Protein AF-A0A256Z1U2-F1 (afdb_monomer)

Sequence (154 aa):
MGLEKVLKKLAGKPLLKEFARWLYKNEYYEEEVLESLLCEEWDGAYPTALLSDDLLIDIGNFLYYMAEFAVVKVYGKDWWRISGHYIRIIPDPSYESRSYIYVLELETKTVLAALGCGKTWNFNPKIIEDELNELMKQLEESKRLLAVRKLTST

Structure (mmCIF, N/CA/C/O backbone):
data_AF-A0A256Z1U2-F1
#
_entry.id   AF-A0A256Z1U2-F1
#
loop_
_atom_site.group_PDB
_atom_site.id
_atom_site.type_symbol
_atom_site.label_atom_id
_atom_site.label_alt_id
_atom_site.label_comp_id
_atom_site.label_asym_id
_atom_site.label_entity_id
_atom_site.label_seq_id
_atom_site.pdbx_PDB_ins_code
_atom_site.Cartn_x
_atom_site.Cartn_y
_atom_site.Cartn_z
_atom_site.occupancy
_atom_site.B_iso_or_equiv
_atom_site.auth_seq_id
_atom_site.auth_comp_id
_atom_site.auth_asym_id
_atom_site.auth_atom_id
_atom_site.pdbx_PDB_model_num
ATOM 1 N N . MET A 1 1 ? 17.102 14.391 -10.011 1.00 59.25 1 MET A N 1
ATOM 2 C CA . MET A 1 1 ? 16.474 14.882 -11.277 1.00 59.25 1 MET A CA 1
ATOM 3 C C . MET A 1 1 ? 15.602 13.787 -11.899 1.00 59.25 1 MET A C 1
ATOM 5 O O . MET A 1 1 ? 14.852 14.065 -12.830 1.00 59.25 1 MET A O 1
ATOM 9 N N . GLY A 1 2 ? 15.663 12.559 -11.377 1.00 81.56 2 GLY A N 1
ATOM 10 C CA . GLY A 1 2 ? 14.884 11.410 -11.810 1.00 81.56 2 GLY A CA 1
ATOM 11 C C . GLY A 1 2 ? 13.471 11.353 -11.233 1.00 81.56 2 GLY A C 1
ATOM 12 O O . GLY A 1 2 ? 12.586 10.915 -11.959 1.00 81.56 2 GLY A O 1
ATOM 13 N N . LEU A 1 3 ? 13.173 11.887 -10.037 1.00 90.88 3 LEU A N 1
ATOM 14 C CA . LEU A 1 3 ? 11.800 11.842 -9.508 1.00 90.88 3 LEU A CA 1
ATOM 15 C C . LEU A 1 3 ? 10.832 12.586 -10.436 1.00 90.88 3 LEU A C 1
ATOM 17 O O . LEU A 1 3 ? 9.773 12.071 -10.769 1.00 90.88 3 LEU A O 1
ATOM 21 N N . GLU A 1 4 ? 11.213 13.759 -10.944 1.00 92.62 4 GLU A N 1
ATOM 22 C CA . GLU A 1 4 ? 10.401 14.500 -11.921 1.00 92.62 4 GLU A CA 1
ATOM 23 C C . GLU A 1 4 ? 10.160 13.715 -13.221 1.00 92.62 4 GLU A C 1
ATOM 25 O O . GLU A 1 4 ? 9.099 13.833 -13.835 1.00 92.62 4 GLU A O 1
ATOM 30 N N . LYS A 1 5 ? 11.110 12.871 -13.643 1.00 92.75 5 LYS A N 1
ATOM 31 C CA . LYS A 1 5 ? 10.934 11.975 -14.795 1.00 92.75 5 LYS A CA 1
ATOM 32 C C . LYS A 1 5 ? 9.899 10.886 -14.484 1.00 92.75 5 LYS A C 1
ATOM 34 O O . LYS A 1 5 ? 8.996 10.679 -15.295 1.00 92.75 5 LYS A O 1
ATOM 39 N N . VAL A 1 6 ? 9.969 10.265 -13.305 1.00 92.94 6 VAL A N 1
ATOM 40 C CA . VAL A 1 6 ? 8.970 9.289 -12.825 1.00 92.94 6 VAL A CA 1
ATOM 41 C C . VAL A 1 6 ? 7.582 9.929 -12.745 1.00 92.94 6 VAL A C 1
ATOM 43 O O . VAL A 1 6 ? 6.614 9.418 -13.306 1.00 92.94 6 VAL A O 1
ATOM 46 N N . LEU A 1 7 ? 7.474 11.115 -12.144 1.00 94.94 7 LEU A N 1
ATOM 47 C CA . LEU A 1 7 ? 6.201 11.828 -12.020 1.00 94.94 7 LEU A CA 1
ATOM 48 C C . LEU A 1 7 ? 5.603 12.216 -13.378 1.00 94.94 7 LEU A C 1
ATOM 50 O O . LEU A 1 7 ? 4.379 12.217 -13.526 1.00 94.94 7 LEU A O 1
ATOM 54 N N . LYS A 1 8 ? 6.433 12.514 -14.385 1.00 94.19 8 LYS A N 1
ATOM 55 C CA . LYS A 1 8 ? 5.969 12.728 -15.765 1.00 94.19 8 LYS A CA 1
ATOM 56 C C . LYS A 1 8 ? 5.421 11.448 -16.395 1.00 94.19 8 LYS A C 1
ATOM 58 O O . LYS A 1 8 ? 4.391 11.524 -17.058 1.00 94.19 8 LYS A O 1
ATOM 63 N N . LYS A 1 9 ? 6.044 10.285 -16.170 1.00 93.12 9 LYS A N 1
ATOM 64 C CA . LYS A 1 9 ? 5.516 8.989 -16.644 1.00 93.12 9 LYS A CA 1
ATOM 65 C C . LYS A 1 9 ? 4.156 8.663 -16.022 1.00 93.12 9 LYS A C 1
ATOM 67 O O . LYS A 1 9 ? 3.262 8.175 -16.704 1.00 93.12 9 LYS A O 1
ATOM 72 N N . LEU A 1 10 ? 3.952 9.048 -14.764 1.00 93.44 10 LEU A N 1
ATOM 73 C CA . LEU A 1 10 ? 2.686 8.896 -14.043 1.00 93.44 10 LEU A CA 1
ATOM 74 C C . LEU A 1 10 ? 1.661 10.006 -14.361 1.00 93.44 10 LEU A C 1
ATOM 76 O O . LEU A 1 10 ? 0.750 10.252 -13.570 1.00 93.44 10 LEU A O 1
ATOM 80 N N . ALA A 1 11 ? 1.792 10.728 -15.487 1.00 88.25 11 ALA A N 1
ATOM 81 C CA . ALA A 1 11 ? 1.013 11.936 -15.787 1.00 88.25 11 ALA A CA 1
ATOM 82 C C . ALA A 1 11 ? -0.501 11.786 -15.560 1.00 88.25 11 ALA A C 1
ATOM 84 O O . ALA A 1 11 ? -1.093 12.648 -14.906 1.00 88.25 11 ALA A O 1
ATOM 85 N N . GLY A 1 12 ? -1.080 10.688 -16.055 1.00 90.69 12 GLY A N 1
ATOM 86 C CA . GLY A 1 12 ? -2.506 10.360 -15.961 1.00 90.69 12 GLY A CA 1
ATOM 87 C C . GLY A 1 12 ? -2.919 9.555 -14.724 1.00 90.69 12 GLY A C 1
ATOM 88 O O . GLY A 1 12 ? -4.051 9.090 -14.684 1.00 90.69 12 GLY A O 1
ATOM 89 N N . LYS A 1 13 ? -2.023 9.372 -13.745 1.00 93.75 13 LYS A N 1
ATOM 90 C CA . LYS A 1 13 ? -2.228 8.547 -12.542 1.00 93.75 13 LYS A CA 1
ATOM 91 C C . LYS A 1 13 ? -1.965 9.375 -11.280 1.00 93.75 13 LYS A C 1
ATOM 93 O O . LYS A 1 13 ? -0.880 9.294 -10.695 1.00 93.75 13 LYS A O 1
ATOM 98 N N . PRO A 1 14 ? -2.895 10.273 -10.899 1.00 94.94 14 PRO A N 1
ATOM 99 C CA . PRO A 1 14 ? -2.664 11.235 -9.823 1.00 94.94 14 PRO A CA 1
ATOM 100 C C . PRO A 1 14 ? -2.388 10.555 -8.480 1.00 94.94 14 PRO A C 1
ATOM 102 O O . PRO A 1 14 ? -1.517 11.017 -7.744 1.00 94.94 14 PRO A O 1
ATOM 105 N N . LEU A 1 15 ? -3.052 9.432 -8.191 1.00 96.38 15 LEU A N 1
ATOM 106 C CA . LEU A 1 15 ? -2.834 8.703 -6.947 1.00 96.38 15 LEU A CA 1
ATOM 107 C C . LEU A 1 15 ? -1.433 8.090 -6.899 1.00 96.38 15 LEU A C 1
ATOM 109 O O . LEU A 1 15 ? -0.735 8.245 -5.900 1.00 96.38 15 LEU A O 1
ATOM 113 N N . LEU A 1 16 ? -0.975 7.477 -7.995 1.00 96.44 16 LEU A N 1
ATOM 114 C CA . LEU A 1 16 ? 0.389 6.948 -8.048 1.00 96.44 16 LEU A CA 1
ATOM 115 C C . LEU A 1 16 ? 1.453 8.039 -7.980 1.00 96.44 16 LEU A C 1
ATOM 117 O O . LEU A 1 16 ? 2.509 7.807 -7.407 1.00 96.44 16 LEU A O 1
ATOM 121 N N . LYS A 1 17 ? 1.202 9.238 -8.520 1.00 96.69 17 LYS A N 1
ATOM 122 C CA . LYS A 1 17 ? 2.116 10.378 -8.329 1.00 96.69 17 LYS A CA 1
ATOM 123 C C . LYS A 1 17 ? 2.249 10.750 -6.859 1.00 96.69 17 LYS A C 1
ATOM 125 O O . LYS A 1 17 ? 3.352 11.040 -6.397 1.00 96.69 17 LYS A O 1
ATOM 130 N N . GLU A 1 18 ? 1.130 10.799 -6.141 1.00 97.44 18 GLU A N 1
ATOM 131 C CA . GLU A 1 18 ? 1.135 11.069 -4.704 1.00 97.44 18 GLU A CA 1
ATOM 132 C C . GLU A 1 18 ? 1.866 9.963 -3.945 1.00 97.44 18 GLU A C 1
ATOM 134 O O . GLU A 1 18 ? 2.717 10.271 -3.112 1.00 97.44 18 GLU A O 1
ATOM 139 N N . PHE A 1 19 ? 1.607 8.702 -4.293 1.00 97.25 19 PHE A N 1
ATOM 140 C CA . PHE A 1 19 ? 2.279 7.556 -3.693 1.00 97.25 19 PHE A CA 1
ATOM 141 C C . PHE A 1 19 ? 3.789 7.563 -3.968 1.00 97.25 19 PHE A C 1
ATOM 143 O O . PHE A 1 19 ? 4.572 7.458 -3.032 1.00 97.25 19 PHE A O 1
ATOM 150 N N . ALA A 1 20 ? 4.223 7.815 -5.207 1.00 96.88 20 ALA A N 1
ATOM 151 C CA . ALA A 1 20 ? 5.636 7.933 -5.574 1.00 96.88 20 ALA A CA 1
ATOM 152 C C . ALA A 1 20 ? 6.346 9.048 -4.790 1.00 96.88 20 ALA A C 1
ATOM 154 O O . ALA A 1 20 ? 7.438 8.850 -4.261 1.00 96.88 20 ALA A O 1
ATOM 155 N N . ARG A 1 21 ? 5.710 10.223 -4.667 1.00 96.94 21 ARG A N 1
ATOM 156 C CA . ARG A 1 21 ? 6.234 11.327 -3.843 1.00 96.94 21 ARG A CA 1
ATOM 157 C C . ARG A 1 21 ? 6.328 10.940 -2.376 1.00 96.94 21 ARG A C 1
ATOM 159 O O . ARG A 1 21 ? 7.271 11.350 -1.707 1.00 96.94 21 ARG A O 1
ATOM 166 N N . TRP A 1 22 ? 5.337 10.210 -1.873 1.00 97.12 22 TRP A N 1
ATOM 167 C CA . TRP A 1 22 ? 5.308 9.762 -0.490 1.00 97.12 22 TRP A CA 1
ATOM 168 C C . TRP A 1 22 ? 6.408 8.732 -0.214 1.00 97.12 22 TRP A C 1
ATOM 170 O O . TRP A 1 22 ? 7.162 8.923 0.734 1.00 97.12 22 TRP A O 1
ATOM 180 N N . LEU A 1 23 ? 6.576 7.722 -1.071 1.00 96.44 23 LEU A N 1
ATOM 181 C CA . LEU A 1 23 ? 7.647 6.727 -0.964 1.00 96.44 23 LEU A CA 1
ATOM 182 C C . LEU A 1 23 ? 9.032 7.383 -0.981 1.00 96.44 23 LEU A C 1
ATOM 184 O O . LEU A 1 23 ? 9.847 7.117 -0.103 1.00 96.44 23 LEU A O 1
ATOM 188 N N . TYR A 1 24 ? 9.264 8.297 -1.929 1.00 95.56 24 TYR A N 1
ATOM 189 C CA . TYR A 1 24 ? 10.526 9.029 -2.033 1.00 95.56 24 TYR A CA 1
ATOM 190 C C . TYR A 1 24 ? 10.796 9.898 -0.799 1.00 95.56 24 TYR A C 1
ATOM 192 O O . TYR A 1 24 ? 11.892 9.906 -0.254 1.00 95.56 24 TYR A O 1
ATOM 200 N N . LYS A 1 25 ? 9.782 10.638 -0.330 1.00 95.56 25 LYS A N 1
ATOM 201 C CA . LYS A 1 25 ? 9.918 11.547 0.816 1.00 95.56 25 LYS A CA 1
ATOM 202 C C . LYS A 1 25 ? 10.225 10.820 2.126 1.00 95.56 25 LYS A C 1
ATOM 204 O O . LYS A 1 25 ? 10.857 11.416 2.992 1.00 95.56 25 LYS A O 1
ATOM 209 N N . ASN A 1 26 ? 9.729 9.598 2.289 1.00 94.06 26 ASN A N 1
ATOM 210 C CA . ASN A 1 26 ? 10.015 8.768 3.458 1.00 94.06 26 ASN A CA 1
ATOM 211 C C . ASN A 1 26 ? 11.260 7.885 3.259 1.00 94.06 26 ASN A C 1
ATOM 213 O O . ASN A 1 26 ? 11.514 7.026 4.093 1.00 94.06 26 ASN A O 1
ATOM 217 N N . GLU A 1 27 ? 12.022 8.097 2.178 1.00 94.31 27 GLU A N 1
ATOM 218 C CA . GLU A 1 27 ? 13.284 7.400 1.895 1.00 94.31 27 GLU A CA 1
ATOM 219 C C . GLU A 1 27 ? 13.133 5.870 1.778 1.00 94.31 27 GLU A C 1
ATOM 221 O O . GLU A 1 27 ? 14.092 5.132 1.976 1.00 94.31 27 GLU A O 1
ATOM 226 N N . TYR A 1 28 ? 11.938 5.377 1.418 1.00 92.12 28 TYR A N 1
ATOM 227 C CA . TYR A 1 28 ? 11.715 3.940 1.211 1.00 92.12 28 TYR A CA 1
ATOM 228 C C . TYR A 1 28 ? 12.309 3.445 -0.107 1.00 92.12 28 TYR A C 1
ATOM 230 O O . TYR A 1 28 ? 12.793 2.321 -0.173 1.00 92.12 28 TYR A O 1
ATOM 238 N N . TYR A 1 29 ? 12.269 4.281 -1.151 1.00 91.88 29 TYR A N 1
ATOM 239 C CA . TYR A 1 29 ? 12.795 3.947 -2.472 1.00 91.88 29 TYR A CA 1
ATOM 240 C C . TYR A 1 29 ? 13.413 5.157 -3.170 1.00 91.88 29 TYR A C 1
ATOM 242 O O . TYR A 1 29 ? 12.888 6.274 -3.115 1.00 91.88 29 TYR A O 1
ATOM 250 N N . GLU A 1 30 ? 14.496 4.897 -3.896 1.00 91.75 30 GLU A N 1
ATOM 251 C CA . GLU A 1 30 ? 15.151 5.865 -4.770 1.00 91.75 30 GLU A CA 1
ATOM 252 C C . GLU A 1 30 ? 14.423 6.024 -6.116 1.00 91.75 30 GLU A C 1
ATOM 254 O O . GLU A 1 30 ? 13.537 5.248 -6.482 1.00 91.75 30 GLU A O 1
ATOM 259 N N . GLU A 1 31 ? 14.810 7.050 -6.880 1.00 91.12 31 GLU A N 1
ATOM 260 C CA . GLU A 1 31 ? 14.153 7.443 -8.135 1.00 91.12 31 GLU A CA 1
ATOM 261 C C . GLU A 1 31 ? 14.090 6.289 -9.161 1.00 91.12 31 GLU A C 1
ATOM 263 O O . GLU A 1 31 ? 13.052 6.089 -9.794 1.00 91.12 31 GLU A O 1
ATOM 268 N N . GLU A 1 32 ? 15.169 5.513 -9.306 1.00 87.50 32 GLU A N 1
ATOM 269 C CA . GLU A 1 32 ? 15.270 4.404 -10.273 1.00 87.50 32 GLU A CA 1
ATOM 270 C C . GLU A 1 32 ? 14.359 3.223 -9.908 1.00 87.50 32 GLU A C 1
ATOM 272 O O . GLU A 1 32 ? 13.698 2.625 -10.764 1.00 87.50 32 GLU A O 1
ATOM 277 N N . VAL A 1 33 ? 14.263 2.935 -8.609 1.00 89.19 33 VAL A N 1
ATOM 278 C CA . VAL A 1 33 ? 13.414 1.869 -8.075 1.00 89.19 33 VAL A CA 1
ATOM 279 C C . VAL A 1 33 ? 11.940 2.230 -8.256 1.00 89.19 33 VAL A C 1
ATOM 281 O O . VAL A 1 33 ? 11.143 1.396 -8.680 1.00 89.19 33 VAL A O 1
ATOM 284 N N . LEU A 1 34 ? 11.578 3.495 -8.020 1.00 91.69 34 LEU A N 1
ATOM 285 C CA . LEU A 1 34 ? 10.219 4.003 -8.234 1.00 91.69 34 LEU A CA 1
ATOM 286 C C . LEU A 1 34 ? 9.783 3.944 -9.703 1.00 91.69 34 LEU A C 1
ATOM 288 O O . LEU A 1 34 ? 8.607 3.691 -9.974 1.00 91.69 34 LEU A O 1
ATOM 292 N N . GLU A 1 35 ? 10.704 4.175 -10.645 1.00 90.81 35 GLU A N 1
ATOM 293 C CA . GLU A 1 35 ? 10.428 4.028 -12.079 1.00 90.81 35 GLU A CA 1
ATOM 294 C C . GLU A 1 35 ? 10.013 2.583 -12.396 1.00 90.81 35 GLU A C 1
ATOM 296 O O . GLU A 1 35 ? 8.935 2.371 -12.952 1.00 90.81 35 GLU A O 1
ATOM 301 N N . SER A 1 36 ? 10.804 1.606 -11.945 1.00 88.50 36 SER A N 1
ATOM 302 C CA . SER A 1 36 ? 10.551 0.173 -12.166 1.00 88.50 36 SER A CA 1
ATOM 303 C C . SER A 1 36 ? 9.284 -0.317 -11.447 1.00 88.50 36 SER A C 1
ATOM 305 O O . SER A 1 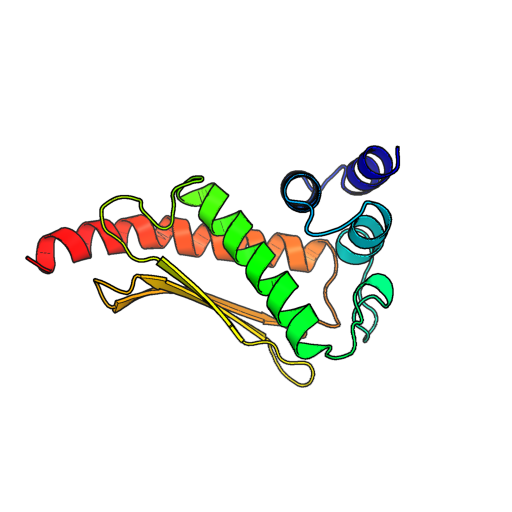36 ? 8.478 -1.055 -12.006 1.00 88.50 36 SER A O 1
ATOM 307 N N . LEU A 1 37 ? 9.063 0.133 -10.208 1.00 88.81 37 LEU A N 1
ATOM 308 C CA . LEU A 1 37 ? 7.914 -0.254 -9.383 1.00 88.81 37 LEU A CA 1
ATOM 309 C C . LEU A 1 37 ? 6.578 0.233 -9.942 1.00 88.81 37 LEU A C 1
ATOM 311 O O . LEU A 1 37 ? 5.605 -0.517 -9.977 1.00 88.81 37 LEU A O 1
ATOM 315 N N . LEU A 1 38 ? 6.507 1.522 -10.283 1.00 92.56 38 LEU A N 1
ATOM 316 C CA . LEU A 1 38 ? 5.233 2.219 -10.460 1.00 92.56 38 LEU A CA 1
ATOM 317 C C . LEU A 1 38 ? 4.924 2.567 -11.913 1.00 92.56 38 LEU A C 1
ATOM 319 O O . LEU A 1 38 ? 3.803 2.996 -12.184 1.00 92.56 38 LEU A O 1
ATOM 323 N N . CYS A 1 39 ? 5.883 2.436 -12.835 1.00 90.75 39 CYS A N 1
ATOM 324 C CA . CYS A 1 39 ? 5.683 2.783 -14.246 1.00 90.75 39 CYS A CA 1
ATOM 325 C C . CYS A 1 39 ? 5.701 1.575 -15.191 1.00 90.75 39 CYS A C 1
ATOM 327 O O . CYS A 1 39 ? 5.285 1.731 -16.339 1.00 90.75 39 CYS A O 1
ATOM 329 N N . GLU A 1 40 ? 6.162 0.412 -14.737 1.00 88.12 40 GLU A N 1
ATOM 330 C CA . GLU A 1 40 ? 6.365 -0.780 -15.566 1.00 88.12 40 GLU A CA 1
ATOM 331 C C . GLU A 1 40 ? 5.457 -1.930 -15.113 1.00 88.12 40 GLU A C 1
ATOM 333 O O . GLU A 1 40 ? 4.945 -1.943 -13.992 1.00 88.12 40 GLU A O 1
ATOM 338 N N . GLU A 1 41 ? 5.199 -2.869 -16.020 1.00 86.31 41 GLU A N 1
ATOM 339 C CA . GLU A 1 41 ? 4.508 -4.119 -15.706 1.00 86.31 41 GLU A CA 1
ATOM 340 C C . GLU A 1 41 ? 5.517 -5.144 -15.193 1.00 86.31 41 GLU A C 1
ATOM 342 O O . GLU A 1 41 ? 6.613 -5.280 -15.734 1.00 86.31 41 GLU A O 1
ATOM 347 N N . TRP A 1 42 ? 5.145 -5.853 -14.134 1.00 85.38 42 TRP A N 1
ATOM 348 C CA . TRP A 1 42 ? 5.948 -6.914 -13.556 1.00 85.38 42 TRP A CA 1
ATOM 349 C C . TRP A 1 42 ? 5.611 -8.176 -14.354 1.00 85.38 42 TRP A C 1
ATOM 351 O O . TRP A 1 42 ? 4.516 -8.723 -14.250 1.00 85.38 42 TRP A O 1
ATOM 361 N N . ASP A 1 43 ? 6.508 -8.566 -15.257 1.00 78.12 43 ASP A N 1
ATOM 362 C CA . ASP A 1 43 ? 6.294 -9.662 -16.207 1.00 78.12 43 ASP A CA 1
ATOM 363 C C . ASP A 1 43 ? 6.701 -11.003 -15.585 1.00 78.12 43 ASP A C 1
ATOM 365 O O . ASP A 1 43 ? 7.766 -11.555 -15.858 1.00 78.12 43 ASP A O 1
ATOM 369 N N . GLY A 1 44 ? 5.898 -11.499 -14.641 1.00 66.81 44 GLY A N 1
ATOM 370 C CA . GLY A 1 44 ? 6.172 -12.779 -13.982 1.00 66.81 44 GLY A CA 1
ATOM 371 C C . GLY A 1 44 ? 7.292 -12.734 -12.935 1.00 66.81 44 GLY A C 1
ATOM 372 O O . GLY A 1 44 ? 7.550 -13.739 -12.268 1.00 66.81 44 GLY A O 1
ATOM 373 N N . ALA A 1 45 ? 7.938 -11.582 -12.760 1.00 67.50 45 ALA A N 1
ATOM 374 C CA . ALA A 1 45 ? 9.031 -11.374 -11.826 1.00 67.50 45 ALA A CA 1
ATOM 375 C C . ALA A 1 45 ? 8.871 -10.043 -11.093 1.00 67.50 45 ALA A C 1
ATOM 377 O O . ALA A 1 45 ? 8.500 -9.025 -11.675 1.00 67.50 45 ALA A O 1
ATOM 378 N N . TYR A 1 46 ? 9.182 -10.062 -9.800 1.00 72.75 46 TYR A N 1
ATOM 379 C CA . TYR A 1 46 ? 9.296 -8.844 -9.012 1.00 72.75 46 TYR A CA 1
ATOM 380 C C . TYR A 1 46 ? 10.478 -8.010 -9.543 1.00 72.75 46 TYR A C 1
ATOM 382 O O . TYR A 1 46 ? 11.507 -8.610 -9.878 1.00 72.75 46 TYR A O 1
ATOM 390 N N . PRO A 1 47 ? 10.368 -6.671 -9.649 1.00 73.31 47 PRO A N 1
ATOM 391 C CA . PRO A 1 47 ? 11.428 -5.852 -10.226 1.00 73.31 47 PRO A CA 1
ATOM 392 C C . PRO A 1 47 ? 12.775 -6.111 -9.549 1.00 73.31 47 PRO A C 1
ATOM 394 O O . PRO A 1 47 ? 12.896 -6.014 -8.330 1.00 73.31 47 PRO A O 1
ATOM 397 N N . THR A 1 48 ? 13.805 -6.411 -10.343 1.00 71.31 48 THR A N 1
ATOM 398 C CA . THR A 1 48 ? 15.126 -6.841 -9.852 1.00 71.31 48 THR A CA 1
ATOM 399 C C . THR A 1 48 ? 15.772 -5.823 -8.919 1.00 71.31 48 THR A C 1
ATOM 401 O O . THR A 1 48 ? 16.519 -6.194 -8.022 1.00 71.31 48 THR A O 1
ATOM 404 N N . ALA A 1 49 ? 15.445 -4.541 -9.105 1.00 66.88 49 ALA A N 1
ATOM 405 C CA . ALA A 1 49 ? 15.898 -3.433 -8.269 1.00 66.88 49 ALA A CA 1
ATOM 406 C C . ALA A 1 49 ? 15.426 -3.521 -6.802 1.00 66.88 49 ALA A C 1
ATOM 408 O O . ALA A 1 49 ? 15.886 -2.748 -5.969 1.00 66.88 49 ALA A O 1
ATOM 409 N N . LEU A 1 50 ? 14.503 -4.434 -6.495 1.00 65.62 50 LEU A N 1
ATOM 410 C CA . LEU A 1 50 ? 13.938 -4.651 -5.165 1.00 65.62 50 LEU A CA 1
ATOM 411 C C . LEU A 1 50 ? 14.350 -5.981 -4.549 1.00 65.62 50 LEU A C 1
ATOM 413 O O . LEU A 1 50 ? 13.958 -6.237 -3.421 1.00 65.62 50 LEU A O 1
ATOM 417 N N . LEU A 1 51 ? 15.045 -6.845 -5.293 1.00 70.38 51 LEU A N 1
ATOM 418 C CA . LEU A 1 51 ? 15.405 -8.168 -4.803 1.00 70.38 51 LEU A CA 1
ATOM 419 C C . LEU A 1 51 ? 16.564 -8.033 -3.820 1.00 70.38 51 LEU A C 1
ATOM 421 O O . LEU A 1 51 ? 17.719 -7.867 -4.219 1.00 70.38 51 LEU A O 1
ATOM 425 N N . SER A 1 52 ? 16.234 -8.099 -2.536 1.00 74.88 52 SER A N 1
ATOM 426 C CA . SER A 1 52 ? 17.185 -8.435 -1.488 1.00 74.88 52 SER A CA 1
ATOM 427 C C . SER A 1 52 ? 17.366 -9.958 -1.419 1.00 74.88 52 SER A C 1
ATOM 429 O O . SER A 1 52 ? 16.915 -10.703 -2.294 1.00 74.88 52 SER A O 1
ATOM 431 N N . ASP A 1 53 ? 18.031 -10.442 -0.371 1.00 78.44 53 ASP A N 1
ATOM 432 C CA . ASP A 1 53 ? 18.208 -11.878 -0.149 1.00 78.44 53 ASP A CA 1
ATOM 433 C C . ASP A 1 53 ? 16.872 -12.613 0.114 1.00 78.44 53 ASP A C 1
ATOM 435 O O . ASP A 1 53 ? 16.813 -13.833 -0.054 1.00 78.44 53 ASP A O 1
ATOM 439 N N . ASP A 1 54 ? 15.798 -11.901 0.498 1.00 85.94 54 ASP A N 1
ATOM 440 C CA . ASP A 1 54 ? 14.477 -12.482 0.782 1.00 85.94 54 ASP A CA 1
ATOM 441 C C . ASP A 1 54 ? 13.328 -11.734 0.079 1.00 85.94 54 ASP A C 1
ATOM 443 O O . ASP A 1 54 ? 12.788 -10.732 0.556 1.00 85.94 54 ASP A O 1
ATOM 447 N N . LEU A 1 55 ? 12.877 -12.316 -1.033 1.00 85.38 55 LEU A N 1
ATOM 448 C CA . LEU A 1 55 ? 11.777 -11.806 -1.850 1.00 85.38 55 LEU A CA 1
ATOM 449 C C . LEU A 1 55 ? 10.454 -11.633 -1.080 1.00 85.38 55 LEU A C 1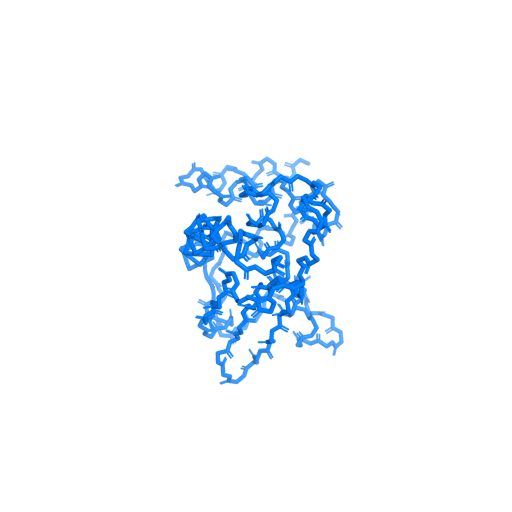
ATOM 451 O O . LEU A 1 55 ? 9.678 -10.729 -1.396 1.00 85.38 55 LEU A O 1
ATOM 455 N N . LEU A 1 56 ? 10.145 -12.484 -0.094 1.00 89.19 56 LEU A N 1
ATOM 456 C CA . LEU A 1 56 ? 8.886 -12.353 0.651 1.00 89.19 56 LEU A CA 1
ATOM 457 C C . LEU A 1 56 ? 8.915 -11.131 1.565 1.00 89.19 56 LEU A C 1
ATOM 459 O O . LEU A 1 56 ? 7.887 -10.467 1.717 1.00 89.19 56 LEU A O 1
ATOM 463 N N . ILE A 1 57 ? 10.081 -10.806 2.124 1.00 90.19 57 ILE A N 1
ATOM 464 C CA . ILE A 1 57 ? 10.277 -9.568 2.882 1.00 90.19 57 ILE A CA 1
ATOM 465 C C . ILE A 1 57 ? 10.080 -8.359 1.962 1.00 90.19 57 ILE A C 1
ATOM 467 O O . ILE A 1 57 ? 9.364 -7.429 2.333 1.00 90.19 57 ILE A O 1
ATOM 471 N N . ASP A 1 58 ? 10.614 -8.393 0.741 1.00 88.94 58 ASP A N 1
ATOM 472 C CA . ASP A 1 58 ? 10.496 -7.280 -0.211 1.00 88.94 58 ASP A CA 1
ATOM 473 C C . ASP A 1 58 ? 9.054 -7.046 -0.682 1.00 88.94 58 ASP A C 1
ATOM 475 O O . ASP A 1 58 ? 8.584 -5.902 -0.728 1.00 88.94 58 ASP A O 1
ATOM 479 N N . ILE A 1 59 ? 8.313 -8.126 -0.961 1.00 89.94 59 ILE A N 1
ATOM 480 C CA . ILE A 1 59 ? 6.872 -8.060 -1.246 1.00 89.94 59 ILE A CA 1
ATOM 481 C C . ILE A 1 59 ? 6.127 -7.519 -0.019 1.00 89.94 59 ILE A C 1
ATOM 483 O O . ILE A 1 59 ? 5.290 -6.623 -0.143 1.00 89.94 59 ILE A O 1
ATOM 487 N N . GLY A 1 60 ? 6.434 -8.036 1.173 1.00 92.50 60 GLY A N 1
ATOM 488 C CA . GLY A 1 60 ? 5.799 -7.623 2.422 1.00 92.50 60 GLY A CA 1
ATOM 489 C C . GLY A 1 60 ? 5.984 -6.135 2.714 1.00 92.50 60 GLY A C 1
ATOM 490 O O . GLY A 1 60 ? 5.019 -5.456 3.064 1.00 92.50 60 GLY A O 1
ATOM 491 N N . ASN A 1 61 ? 7.192 -5.612 2.500 1.00 93.25 61 ASN A N 1
ATOM 492 C CA . ASN A 1 61 ? 7.514 -4.198 2.669 1.00 93.25 61 ASN A CA 1
ATOM 493 C C . ASN A 1 61 ? 6.717 -3.321 1.700 1.00 93.25 61 ASN A C 1
ATOM 495 O O . ASN A 1 61 ? 6.092 -2.351 2.124 1.00 93.25 61 ASN A O 1
ATOM 499 N N . PHE A 1 62 ? 6.658 -3.684 0.417 1.00 93.12 62 PHE A N 1
ATOM 500 C CA . PHE A 1 62 ? 5.890 -2.908 -0.556 1.00 93.12 62 PHE A CA 1
ATOM 501 C C . PHE A 1 62 ? 4.391 -2.870 -0.226 1.00 93.12 62 PHE A C 1
ATOM 503 O O . PHE A 1 62 ? 3.775 -1.801 -0.244 1.00 93.12 62 PHE A O 1
ATOM 510 N N . LEU A 1 63 ? 3.812 -4.016 0.147 1.00 94.88 63 LEU A N 1
ATOM 511 C CA . LEU A 1 63 ? 2.418 -4.106 0.592 1.00 94.88 63 LEU A CA 1
ATOM 512 C C . LEU A 1 63 ? 2.171 -3.281 1.861 1.00 94.88 63 LEU A C 1
ATOM 514 O O . LEU A 1 63 ? 1.155 -2.590 1.967 1.00 94.88 63 LEU A O 1
ATOM 518 N N . TYR A 1 64 ? 3.115 -3.306 2.805 1.00 95.81 64 TYR A N 1
ATOM 519 C CA . TYR A 1 64 ? 3.067 -2.461 3.992 1.00 95.81 64 TYR A CA 1
ATOM 520 C C . TYR A 1 64 ? 3.049 -0.976 3.612 1.00 95.81 64 TYR A C 1
ATOM 522 O O . TYR A 1 64 ? 2.197 -0.241 4.103 1.00 95.81 64 TYR A O 1
ATOM 530 N N . TYR A 1 65 ? 3.917 -0.533 2.699 1.00 96.50 65 TYR A N 1
ATOM 531 C CA . TYR A 1 65 ? 3.973 0.864 2.263 1.00 96.50 65 TYR A CA 1
ATOM 532 C C . TYR A 1 65 ? 2.704 1.313 1.533 1.00 96.50 65 TYR A C 1
ATOM 534 O O . TYR A 1 65 ? 2.244 2.436 1.745 1.00 96.50 65 TYR A O 1
ATOM 542 N N . MET A 1 66 ? 2.098 0.445 0.714 1.00 96.81 66 MET A N 1
ATOM 543 C CA . MET A 1 66 ? 0.783 0.715 0.117 1.00 96.81 66 MET A CA 1
ATOM 544 C C . MET A 1 66 ? -0.274 0.951 1.201 1.00 96.81 66 MET A C 1
ATOM 546 O O . MET A 1 66 ? -1.038 1.918 1.138 1.00 96.81 66 MET A O 1
ATOM 550 N N . ALA A 1 67 ? -0.297 0.084 2.213 1.00 97.12 67 ALA A N 1
ATOM 551 C CA . ALA A 1 67 ? -1.245 0.181 3.309 1.00 97.12 67 ALA A CA 1
ATOM 552 C C . ALA A 1 67 ? -1.015 1.414 4.178 1.00 97.12 67 ALA A C 1
ATOM 554 O O . ALA A 1 67 ? -1.963 2.125 4.503 1.00 97.12 67 ALA A O 1
ATOM 555 N N . GLU A 1 68 ? 0.236 1.707 4.513 1.00 96.12 68 GLU A N 1
ATOM 556 C CA . GLU A 1 68 ? 0.598 2.865 5.314 1.00 96.12 68 GLU A CA 1
ATOM 557 C C . GLU A 1 68 ? 0.243 4.164 4.591 1.00 96.12 68 GLU A C 1
ATOM 559 O O . GLU A 1 68 ? -0.381 5.043 5.186 1.00 96.12 68 GLU A O 1
ATOM 564 N N . PHE A 1 69 ? 0.536 4.265 3.293 1.00 97.19 69 PHE A N 1
ATOM 565 C CA . PHE A 1 69 ? 0.114 5.404 2.485 1.00 97.19 69 PHE A CA 1
ATOM 566 C C . PHE A 1 69 ? -1.410 5.590 2.514 1.00 97.19 69 PHE A C 1
ATOM 568 O O . PHE A 1 69 ? -1.883 6.702 2.766 1.00 97.19 69 PHE A O 1
ATOM 575 N N . ALA A 1 70 ? -2.181 4.516 2.311 1.00 96.62 70 ALA A N 1
ATOM 576 C CA . ALA A 1 70 ? -3.643 4.563 2.335 1.00 96.62 70 ALA A CA 1
ATOM 577 C C . ALA A 1 70 ? -4.181 4.998 3.710 1.00 96.62 70 ALA A C 1
ATOM 579 O O . ALA A 1 70 ? -5.037 5.881 3.799 1.00 96.62 70 ALA A O 1
ATOM 580 N N . VAL A 1 71 ? -3.637 4.439 4.792 1.00 94.06 71 VAL A N 1
ATOM 581 C CA . VAL A 1 71 ? -4.014 4.788 6.166 1.00 94.06 71 VAL A CA 1
ATOM 582 C C . VAL A 1 71 ? -3.665 6.248 6.478 1.00 94.06 71 VAL A C 1
ATOM 584 O O . VAL A 1 71 ? -4.505 6.967 7.021 1.00 94.06 71 VAL A O 1
ATOM 587 N N . VAL A 1 72 ? -2.488 6.736 6.070 1.00 93.94 72 VAL A N 1
ATOM 588 C CA . VAL A 1 72 ? -2.093 8.149 6.219 1.00 93.94 72 VAL A CA 1
ATOM 589 C C . VAL A 1 72 ? -3.018 9.076 5.428 1.00 93.94 72 VAL A C 1
ATOM 591 O O . VAL A 1 72 ? -3.354 10.157 5.911 1.00 93.94 72 VAL A O 1
ATOM 594 N N . LYS A 1 73 ? -3.458 8.676 4.231 1.00 94.06 73 LYS A N 1
ATOM 595 C CA . LYS A 1 73 ? -4.414 9.438 3.410 1.00 94.06 73 LYS A CA 1
ATOM 596 C C . LYS A 1 73 ? -5.780 9.569 4.076 1.00 94.06 73 LYS A C 1
ATOM 598 O O . LYS A 1 73 ? -6.368 10.647 4.040 1.00 94.06 73 LYS A O 1
ATOM 603 N N . VAL A 1 74 ? -6.267 8.477 4.661 1.00 92.44 74 VAL A N 1
ATOM 604 C CA . VAL A 1 74 ? -7.627 8.365 5.201 1.00 92.44 74 VAL A CA 1
ATOM 605 C C . VAL A 1 74 ? -7.723 8.916 6.622 1.00 92.44 74 VAL A C 1
ATOM 607 O O . VAL A 1 74 ? -8.641 9.678 6.930 1.00 92.44 74 VAL A O 1
ATOM 610 N N . TYR A 1 75 ? -6.792 8.552 7.501 1.00 88.56 75 TYR A N 1
ATOM 611 C CA . TYR A 1 75 ? -6.821 8.939 8.913 1.00 88.56 75 TYR A CA 1
ATOM 612 C C . TYR A 1 75 ? -5.884 10.105 9.229 1.00 88.56 75 TYR A C 1
ATOM 614 O O . TYR A 1 75 ? -6.135 10.830 10.181 1.00 88.56 75 TYR A O 1
ATOM 622 N N . GLY A 1 76 ? -4.854 10.353 8.422 1.00 89.06 76 GLY A N 1
ATOM 623 C CA . GLY A 1 76 ? -3.843 11.377 8.685 1.00 89.06 76 GLY A CA 1
ATOM 624 C C . GLY A 1 76 ? -2.545 10.792 9.241 1.00 89.06 76 GLY A C 1
ATOM 625 O O . GLY A 1 76 ? -2.427 9.596 9.481 1.00 89.06 76 GLY A O 1
ATOM 626 N N . LYS A 1 77 ? -1.532 11.643 9.437 1.00 82.75 77 LYS A N 1
ATOM 627 C CA . LYS A 1 77 ? -0.180 11.188 9.802 1.00 82.75 77 LYS A CA 1
ATOM 628 C C . LYS A 1 77 ? -0.098 10.502 11.158 1.00 82.75 77 LYS A C 1
ATOM 630 O O . LYS A 1 77 ? 0.673 9.573 11.275 1.00 82.75 77 LYS A O 1
ATOM 635 N N . ASP A 1 78 ? -0.902 10.910 12.135 1.00 78.81 78 ASP A N 1
ATOM 636 C CA . ASP A 1 78 ? -0.897 10.321 13.480 1.00 78.81 78 ASP A CA 1
ATOM 637 C C . ASP A 1 78 ? -1.861 9.128 13.605 1.00 78.81 78 ASP A C 1
ATOM 639 O O . ASP A 1 78 ? -2.367 8.853 14.691 1.00 78.81 78 ASP A O 1
ATOM 643 N N . TRP A 1 79 ? -2.161 8.437 12.502 1.00 75.69 79 TRP A N 1
ATOM 644 C CA . TRP A 1 79 ? -3.163 7.368 12.420 1.00 75.69 79 TRP A CA 1
ATOM 645 C C . TRP A 1 79 ? -3.020 6.284 13.494 1.00 75.69 79 TRP A C 1
ATOM 647 O O . TRP A 1 79 ? -4.029 5.811 14.009 1.00 75.69 79 TRP A O 1
ATOM 657 N N . TRP A 1 80 ? -1.791 5.954 13.896 1.00 68.94 80 TRP A N 1
ATOM 658 C CA . TRP A 1 80 ? -1.498 4.985 14.960 1.00 68.94 80 TRP A CA 1
ATOM 659 C C . TRP A 1 80 ? -1.924 5.459 16.361 1.00 68.94 8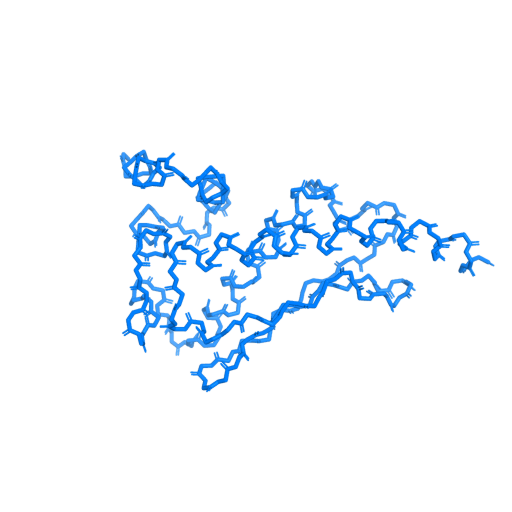0 TRP A C 1
ATOM 661 O O . TRP A 1 80 ? -1.856 4.691 17.318 1.00 68.94 80 TRP A O 1
ATOM 671 N N . ARG A 1 81 ? -2.301 6.737 16.506 1.00 62.12 81 ARG A N 1
ATOM 672 C CA . ARG A 1 81 ? -2.669 7.395 17.769 1.00 62.12 81 ARG A CA 1
ATOM 673 C C . ARG A 1 81 ? -4.019 8.116 17.708 1.00 62.12 81 ARG A C 1
ATOM 675 O O . ARG A 1 81 ? -4.448 8.686 18.713 1.00 62.12 81 ARG A O 1
ATOM 682 N N . ILE A 1 82 ? -4.700 8.142 16.562 1.00 55.09 82 ILE A N 1
ATOM 683 C CA . ILE A 1 82 ? -5.957 8.883 16.434 1.00 55.09 82 ILE A CA 1
ATOM 684 C C . ILE A 1 82 ? -7.029 8.227 17.312 1.00 55.09 82 ILE A C 1
ATOM 686 O O . ILE A 1 82 ? -7.534 7.144 17.039 1.00 55.09 82 ILE A O 1
ATOM 690 N N . SER A 1 83 ? -7.426 8.955 18.358 1.00 51.31 83 SER A N 1
ATOM 691 C CA . SER A 1 83 ? -8.590 8.676 19.215 1.00 51.31 83 SER A CA 1
ATOM 692 C C . SER A 1 83 ? -8.492 7.490 20.183 1.00 51.31 83 SER A C 1
ATOM 694 O O . SER A 1 83 ? -9.543 7.029 20.634 1.00 51.31 83 SER A O 1
ATOM 696 N N . GLY A 1 84 ? -7.283 7.030 20.524 1.00 58.97 84 GLY A N 1
ATOM 697 C CA . GLY A 1 84 ? -7.077 5.876 21.418 1.00 58.97 84 GLY A CA 1
ATOM 698 C C . GLY A 1 84 ? -7.037 4.521 20.705 1.00 58.97 84 GLY A C 1
ATOM 699 O O . GLY A 1 84 ? -6.772 3.514 21.344 1.00 58.97 84 GLY A O 1
ATOM 700 N N . HIS A 1 85 ? -7.218 4.512 19.384 1.00 64.56 85 HIS A N 1
ATOM 701 C CA . HIS A 1 85 ? -7.216 3.299 18.579 1.00 64.56 85 HIS A CA 1
ATOM 702 C C . HIS A 1 85 ? -5.801 2.825 18.270 1.00 64.56 85 HIS A C 1
ATOM 704 O O . HIS A 1 85 ? -4.940 3.613 17.875 1.00 64.56 85 HIS A O 1
ATOM 7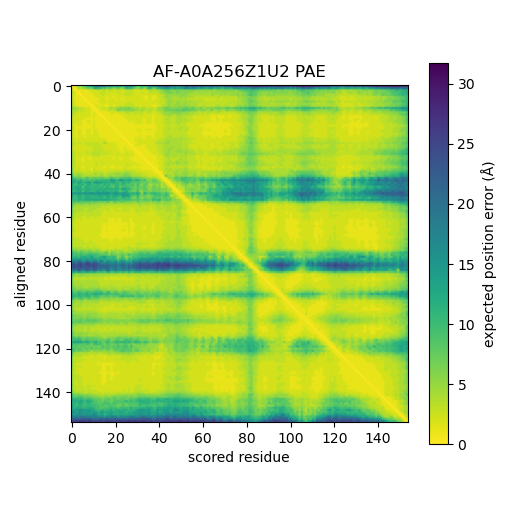10 N N . TYR A 1 86 ? -5.583 1.520 18.402 1.00 81.88 86 TYR A N 1
ATOM 711 C CA . TYR A 1 86 ? -4.308 0.891 18.089 1.00 81.88 86 TYR A CA 1
ATOM 712 C C . TYR A 1 86 ? -4.435 0.189 16.738 1.00 81.88 86 TYR A C 1
ATOM 714 O O . TYR A 1 86 ? -4.793 -0.989 16.655 1.00 81.88 86 TYR A O 1
ATOM 722 N N . ILE A 1 87 ? -4.205 0.959 15.667 1.00 88.75 87 ILE A N 1
ATOM 723 C CA . ILE A 1 87 ? -4.251 0.449 14.295 1.00 88.75 87 ILE A CA 1
ATOM 724 C C . ILE A 1 87 ? -2.953 -0.304 13.987 1.00 88.75 87 ILE A C 1
ATOM 726 O O . ILE A 1 87 ? -1.859 0.195 14.245 1.00 88.75 87 ILE A O 1
ATOM 730 N N . ARG A 1 88 ? -3.070 -1.495 13.399 1.00 91.19 88 ARG A N 1
ATOM 731 C CA . ARG A 1 88 ? -1.948 -2.326 12.963 1.00 91.19 88 ARG A CA 1
ATOM 732 C C . ARG A 1 88 ? -2.128 -2.758 11.514 1.00 91.19 88 ARG A C 1
ATOM 734 O O . ARG A 1 88 ? -3.186 -3.259 11.143 1.00 91.19 88 ARG A O 1
ATOM 741 N N . ILE A 1 89 ? -1.070 -2.600 10.727 1.00 95.00 89 ILE A N 1
ATOM 742 C CA . ILE A 1 89 ? -0.966 -3.100 9.355 1.00 95.00 89 ILE A CA 1
ATOM 743 C C . ILE A 1 89 ? -0.246 -4.449 9.399 1.00 95.00 89 ILE A C 1
ATOM 745 O O . ILE A 1 89 ? 0.786 -4.583 10.059 1.00 95.00 89 ILE A O 1
ATOM 749 N N . ILE A 1 90 ? -0.804 -5.449 8.724 1.00 95.81 90 ILE A N 1
ATOM 750 C CA . ILE A 1 90 ? -0.242 -6.795 8.622 1.00 95.81 90 ILE A CA 1
ATOM 751 C C . ILE A 1 90 ? -0.233 -7.188 7.140 1.00 95.81 90 ILE A C 1
ATOM 753 O O . ILE A 1 90 ? -1.286 -7.561 6.613 1.00 95.81 90 ILE A O 1
ATOM 757 N N . PRO A 1 91 ? 0.917 -7.081 6.453 1.00 95.06 91 PRO A N 1
ATOM 758 C CA . PRO A 1 91 ? 1.089 -7.688 5.143 1.00 95.06 91 PRO A CA 1
ATOM 759 C C . PRO A 1 91 ? 1.265 -9.205 5.299 1.00 95.06 91 PRO A C 1
ATOM 761 O O . PRO A 1 91 ? 1.946 -9.674 6.210 1.00 95.06 91 PRO A O 1
ATOM 764 N N . ASP A 1 92 ? 0.665 -9.962 4.391 1.00 94.44 92 ASP A N 1
ATOM 765 C CA . ASP A 1 92 ? 0.802 -11.413 4.263 1.00 94.44 92 ASP A CA 1
ATOM 766 C C . ASP A 1 92 ? 1.293 -11.713 2.836 1.00 94.44 92 ASP A C 1
ATOM 768 O O . ASP A 1 92 ? 0.480 -11.878 1.916 1.00 94.44 92 ASP A O 1
ATOM 772 N N . PRO A 1 93 ? 2.616 -11.623 2.599 1.00 92.31 93 PRO A N 1
ATOM 773 C CA . PRO A 1 93 ? 3.190 -11.741 1.268 1.00 92.31 93 PRO A CA 1
ATOM 774 C C . PRO A 1 93 ? 3.190 -13.192 0.777 1.00 92.31 93 PRO A C 1
ATOM 776 O O . PRO A 1 93 ? 3.478 -14.130 1.517 1.00 92.31 93 PRO A O 1
ATOM 779 N N . SER A 1 94 ? 2.939 -13.376 -0.517 1.00 88.12 94 SER A N 1
ATOM 780 C CA . SER A 1 94 ? 3.049 -14.668 -1.192 1.00 88.12 94 SER A CA 1
ATOM 781 C C . SER A 1 94 ? 3.637 -14.505 -2.589 1.00 88.12 94 SER A C 1
ATOM 783 O O . SER A 1 94 ? 3.230 -13.608 -3.328 1.00 88.12 94 SER A O 1
ATOM 785 N N . TYR A 1 95 ? 4.558 -15.402 -2.954 1.00 79.06 95 TYR A N 1
ATOM 786 C CA . TYR A 1 95 ? 5.123 -15.506 -4.306 1.00 79.06 95 TYR A CA 1
ATOM 787 C C . TYR A 1 95 ? 4.474 -16.599 -5.174 1.00 79.06 95 TYR A C 1
ATOM 789 O O . TYR A 1 95 ? 4.624 -16.601 -6.388 1.00 79.06 95 TYR A O 1
ATOM 797 N N . GLU A 1 96 ? 3.728 -17.535 -4.587 1.00 81.19 96 GLU A N 1
ATOM 798 C CA . GLU A 1 96 ? 3.048 -18.594 -5.357 1.00 81.19 96 GLU A CA 1
ATOM 799 C C . GLU A 1 96 ? 1.525 -18.420 -5.384 1.00 81.19 96 GLU A C 1
ATOM 801 O O . GLU A 1 96 ? 0.833 -18.922 -6.277 1.00 81.19 96 GLU A O 1
ATOM 806 N N . SER A 1 97 ? 0.992 -17.641 -4.441 1.00 86.19 97 SER A N 1
ATOM 807 C CA . SER A 1 97 ? -0.433 -17.380 -4.270 1.00 86.19 97 SER A CA 1
ATOM 808 C C . SER A 1 97 ? -0.734 -15.877 -4.231 1.00 86.19 97 SER A C 1
ATOM 810 O O . SER A 1 97 ? 0.066 -15.038 -4.641 1.00 86.19 97 SER A O 1
ATOM 812 N N . ARG A 1 98 ? -1.946 -15.537 -3.794 1.00 88.19 98 ARG A N 1
ATOM 813 C CA . ARG A 1 98 ? -2.359 -14.161 -3.510 1.00 88.19 98 ARG A CA 1
ATOM 814 C C . ARG A 1 98 ? -1.666 -13.658 -2.254 1.00 88.19 98 ARG A C 1
ATOM 816 O O . ARG A 1 98 ? -1.540 -14.411 -1.290 1.00 88.19 98 ARG A O 1
ATOM 823 N N . SER A 1 99 ? -1.273 -12.393 -2.278 1.00 91.62 99 SER A N 1
ATOM 824 C CA . SER A 1 99 ? -0.839 -11.697 -1.069 1.00 91.62 99 SER A CA 1
ATOM 825 C C . SER A 1 99 ? -2.024 -10.984 -0.427 1.00 91.62 99 SER A C 1
ATOM 827 O O . SER A 1 99 ? -3.007 -10.678 -1.101 1.00 91.62 99 SER A O 1
ATOM 829 N N . TYR A 1 100 ? -1.944 -10.688 0.864 1.00 94.88 100 TYR A N 1
ATOM 830 C CA . TYR A 1 100 ? -3.000 -9.949 1.550 1.00 94.88 100 TYR A CA 1
ATOM 831 C C . TYR A 1 100 ? -2.451 -8.764 2.332 1.00 94.88 100 TYR A C 1
ATOM 833 O O . TYR A 1 100 ? -1.316 -8.768 2.803 1.00 94.88 100 TYR A O 1
ATOM 841 N N . ILE A 1 101 ? -3.292 -7.747 2.488 1.00 97.12 101 ILE A N 1
ATOM 842 C CA . ILE A 1 101 ? -3.086 -6.647 3.425 1.00 97.12 101 ILE A CA 1
ATOM 843 C C . ILE A 1 101 ? -4.258 -6.654 4.397 1.00 97.12 101 ILE A C 1
ATOM 845 O O . ILE A 1 101 ? -5.411 -6.496 3.990 1.00 97.12 101 ILE A O 1
ATOM 849 N N . TYR A 1 102 ? -3.958 -6.772 5.687 1.00 96.88 102 TYR A N 1
ATOM 850 C CA . TYR A 1 102 ? -4.930 -6.570 6.753 1.00 96.88 102 TYR A CA 1
ATOM 851 C C . TYR A 1 102 ? -4.615 -5.282 7.504 1.00 96.88 102 TYR A C 1
ATOM 853 O O . TYR A 1 102 ? -3.482 -5.058 7.931 1.00 96.88 102 TYR A O 1
ATOM 861 N N . VAL A 1 103 ? -5.633 -4.453 7.713 1.00 95.25 103 VAL A N 1
ATOM 862 C CA . VAL A 1 103 ? -5.557 -3.291 8.601 1.00 95.25 103 VAL A CA 1
ATOM 863 C C . VAL A 1 103 ? -6.536 -3.520 9.738 1.00 95.25 103 VAL A C 1
ATOM 865 O O . VAL A 1 103 ? -7.737 -3.663 9.515 1.00 95.25 103 VAL A O 1
ATOM 868 N N . LEU A 1 104 ? -6.018 -3.600 10.957 1.00 93.12 104 LEU A N 1
ATOM 869 C CA . LEU A 1 104 ? -6.770 -3.985 12.145 1.00 93.12 104 LEU A CA 1
ATOM 870 C C . LEU A 1 104 ? -6.787 -2.846 13.151 1.00 93.12 104 LEU A C 1
ATOM 872 O O . LEU A 1 104 ? -5.772 -2.192 13.339 1.00 93.12 104 LEU A O 1
ATOM 876 N N . GLU A 1 105 ? -7.898 -2.667 13.853 1.00 89.88 105 GLU A N 1
ATOM 877 C CA . GLU A 1 105 ? -7.971 -1.870 15.073 1.00 89.88 105 GLU A CA 1
ATOM 878 C C . GLU A 1 105 ? -8.079 -2.821 16.264 1.00 89.88 105 GLU A C 1
ATOM 880 O O . GLU A 1 105 ? -9.018 -3.618 16.364 1.00 89.88 105 GLU A O 1
ATOM 885 N N . LEU A 1 106 ? -7.067 -2.800 17.127 1.00 87.31 106 LEU A N 1
ATOM 886 C CA . LEU A 1 106 ? -6.860 -3.848 18.119 1.00 87.31 106 LEU A CA 1
ATOM 887 C C . LEU A 1 106 ? -7.686 -3.662 19.396 1.00 87.31 106 LEU A C 1
ATOM 889 O O . LEU A 1 106 ? -7.980 -4.663 20.049 1.00 87.31 106 LEU A O 1
ATOM 893 N N . GLU A 1 107 ? -8.106 -2.442 19.736 1.00 84.00 107 GLU A N 1
ATOM 894 C CA . GLU A 1 107 ? -8.928 -2.182 20.924 1.00 84.00 107 GLU A CA 1
ATOM 895 C C . GLU A 1 107 ? -10.324 -2.801 20.766 1.00 84.00 107 GLU A C 1
ATOM 897 O O . GLU A 1 107 ? -10.778 -3.594 21.591 1.00 84.00 107 GLU A O 1
ATOM 902 N N . THR A 1 108 ? -10.973 -2.520 19.639 1.00 83.25 108 THR A N 1
ATOM 903 C CA . THR A 1 108 ? -12.312 -3.016 19.297 1.00 83.25 108 THR A CA 1
ATOM 904 C C . THR A 1 108 ? -12.286 -4.333 18.518 1.00 83.25 108 THR A C 1
ATOM 906 O O . THR A 1 108 ? -13.344 -4.841 18.130 1.00 83.25 108 THR A O 1
ATOM 909 N N . LYS A 1 109 ? -11.091 -4.895 18.267 1.00 87.81 109 LYS A N 1
ATOM 910 C CA . LYS A 1 109 ? -10.867 -6.113 17.464 1.00 87.81 109 LYS A CA 1
ATOM 911 C C . LYS A 1 109 ? -11.594 -6.036 16.117 1.00 87.81 109 LYS A C 1
ATOM 913 O O . LYS A 1 109 ? -12.336 -6.941 15.724 1.00 87.81 109 LYS A O 1
ATOM 918 N N . THR A 1 110 ? -11.439 -4.906 15.438 1.00 88.88 110 THR A N 1
ATOM 919 C CA . THR A 1 110 ? -12.128 -4.605 14.181 1.00 88.88 110 THR A CA 1
ATOM 920 C C . THR A 1 110 ? -11.177 -4.774 13.011 1.00 88.88 110 THR A C 1
ATOM 922 O O . THR A 1 110 ? -10.067 -4.254 13.029 1.00 88.88 110 THR A O 1
ATOM 925 N N . VAL A 1 111 ? -11.627 -5.464 11.966 1.00 93.00 111 VAL A N 1
ATOM 926 C CA . VAL A 1 111 ? -10.949 -5.443 10.666 1.00 93.00 111 VAL A CA 1
ATOM 927 C C . VAL A 1 111 ? -11.398 -4.177 9.941 1.00 93.00 111 VAL A C 1
ATOM 929 O O . VAL A 1 111 ? -12.582 -4.034 9.640 1.00 93.00 111 VAL A O 1
ATOM 932 N N . LEU A 1 112 ? -10.474 -3.243 9.719 1.00 93.25 112 LEU A N 1
ATOM 933 C CA . LEU A 1 112 ? -10.728 -1.988 9.005 1.00 93.25 112 LEU A CA 1
ATOM 934 C C . LEU A 1 112 ? -10.643 -2.174 7.494 1.00 93.25 112 LEU A C 1
ATOM 936 O O . LEU A 1 112 ? -11.422 -1.582 6.756 1.00 93.25 112 LEU A O 1
ATOM 940 N N . ALA A 1 113 ? -9.710 -3.012 7.049 1.00 96.31 113 ALA A N 1
ATOM 941 C CA . ALA A 1 113 ? -9.592 -3.432 5.664 1.00 96.31 113 ALA A CA 1
ATOM 942 C C . ALA A 1 113 ? -8.976 -4.832 5.581 1.00 96.31 113 ALA A C 1
ATOM 944 O O . ALA A 1 113 ? -8.148 -5.208 6.417 1.00 96.31 113 ALA A O 1
ATOM 945 N N . ALA A 1 114 ? -9.382 -5.585 4.563 1.00 96.06 114 ALA A N 1
ATOM 946 C CA . ALA A 1 114 ? -8.815 -6.877 4.201 1.00 96.06 114 ALA A CA 1
ATOM 947 C C . ALA A 1 114 ? -8.755 -6.956 2.675 1.00 96.06 114 ALA A C 1
ATOM 949 O O . ALA A 1 114 ? -9.745 -7.268 2.010 1.00 96.06 114 ALA A O 1
ATOM 950 N N . LEU A 1 115 ? -7.592 -6.632 2.120 1.00 95.56 115 LEU A N 1
ATOM 951 C CA . LEU A 1 115 ? -7.385 -6.576 0.683 1.00 95.56 115 LEU A CA 1
ATOM 952 C C . LEU A 1 115 ? -6.654 -7.828 0.217 1.00 95.56 115 LEU A C 1
ATOM 954 O O . LEU A 1 115 ? -5.533 -8.094 0.644 1.00 95.56 115 LEU A O 1
ATOM 958 N N . GLY A 1 116 ? -7.300 -8.595 -0.658 1.00 91.25 116 GLY A N 1
ATOM 959 C CA . GLY A 1 116 ? -6.653 -9.678 -1.386 1.00 91.25 116 GLY A CA 1
ATOM 960 C C . GLY A 1 116 ? -5.956 -9.126 -2.613 1.00 91.25 116 GLY A C 1
ATOM 961 O O . GLY A 1 116 ? -6.560 -9.080 -3.682 1.00 91.25 116 GLY A O 1
ATOM 962 N N . CYS A 1 117 ? -4.694 -8.751 -2.452 1.00 81.06 117 CYS A N 1
ATOM 963 C CA . CYS A 1 117 ? -3.838 -8.391 -3.563 1.00 81.06 117 CYS A CA 1
ATOM 964 C C . CYS A 1 117 ? -3.643 -9.639 -4.431 1.00 81.06 117 CYS A C 1
ATOM 966 O O . CYS A 1 117 ? -3.419 -10.741 -3.926 1.00 81.06 117 CYS A O 1
ATOM 968 N N . GLY A 1 118 ? -3.790 -9.508 -5.747 1.00 79.12 118 GLY A N 1
ATOM 969 C CA . GLY A 1 118 ? -3.609 -10.629 -6.668 1.00 79.12 118 GLY A CA 1
ATOM 970 C C . GLY A 1 118 ? -2.207 -11.261 -6.613 1.00 79.12 118 GLY A C 1
ATOM 971 O O . GLY A 1 118 ? -1.466 -11.202 -5.633 1.00 79.12 118 GLY A O 1
ATOM 972 N N . LYS A 1 119 ? -1.805 -11.890 -7.713 1.00 82.25 119 LYS A N 1
ATOM 973 C CA . LYS A 1 119 ? -0.420 -12.345 -7.859 1.00 82.25 119 LYS A CA 1
ATOM 974 C C . LYS A 1 119 ? 0.477 -11.115 -7.977 1.00 82.25 119 LYS A C 1
ATOM 976 O O . LYS A 1 119 ? 0.380 -10.396 -8.970 1.00 82.25 119 LYS A O 1
ATOM 981 N N . THR A 1 120 ? 1.293 -10.852 -6.961 1.00 77.81 120 THR A N 1
ATOM 982 C CA . THR A 1 120 ? 2.072 -9.608 -6.855 1.00 77.81 120 THR A CA 1
ATOM 983 C C . THR A 1 120 ? 3.063 -9.463 -7.999 1.00 77.81 120 THR A C 1
ATOM 985 O O . THR A 1 120 ? 3.198 -8.378 -8.535 1.00 77.81 120 THR A O 1
ATOM 988 N N . TRP A 1 121 ? 3.641 -10.559 -8.488 1.00 78.81 121 TRP A N 1
ATOM 989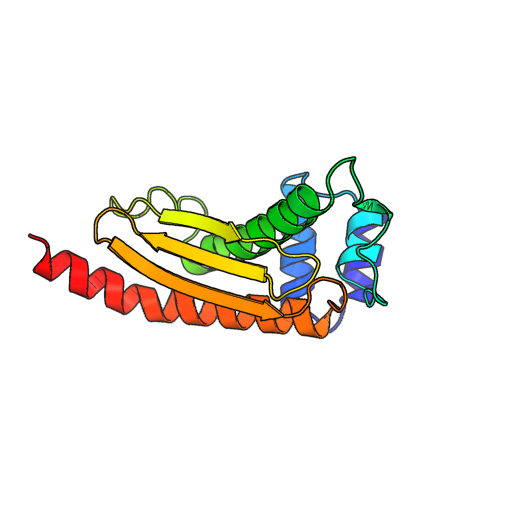 C CA . TRP A 1 121 ? 4.531 -10.582 -9.656 1.00 78.81 121 TRP A CA 1
ATOM 990 C C . TRP A 1 121 ? 3.857 -10.284 -11.007 1.00 78.81 121 TRP A C 1
ATOM 992 O O . TRP A 1 121 ? 4.540 -10.357 -12.017 1.00 78.81 121 TRP A O 1
ATOM 1002 N N . ASN A 1 122 ? 2.554 -9.974 -11.030 1.00 84.19 122 ASN A N 1
ATOM 1003 C CA . ASN A 1 122 ? 1.825 -9.459 -12.198 1.00 84.19 122 ASN A CA 1
ATOM 1004 C C . ASN A 1 122 ? 1.343 -8.013 -11.980 1.00 84.19 122 ASN A C 1
ATOM 1006 O O . ASN A 1 122 ? 0.421 -7.550 -12.657 1.00 84.19 122 ASN A O 1
ATOM 1010 N N . PHE A 1 123 ? 1.868 -7.313 -10.971 1.00 86.62 123 PHE A N 1
ATOM 1011 C CA . PHE A 1 123 ? 1.488 -5.930 -10.730 1.00 86.62 123 PHE A CA 1
ATOM 1012 C C . PHE A 1 123 ? 1.899 -5.042 -11.896 1.00 86.62 123 PHE A C 1
ATOM 1014 O O . PHE A 1 123 ? 2.899 -5.238 -12.574 1.00 86.62 123 PHE A O 1
ATOM 1021 N N . ASN A 1 124 ? 1.081 -4.031 -12.123 1.00 90.81 124 ASN A N 1
ATOM 1022 C CA . ASN A 1 124 ? 1.354 -2.973 -13.070 1.00 90.81 124 ASN A CA 1
ATOM 1023 C C . ASN A 1 124 ? 0.744 -1.678 -12.516 1.00 90.81 124 ASN A C 1
ATOM 1025 O O . ASN A 1 124 ? -0.018 -1.712 -11.538 1.00 90.81 124 ASN A O 1
ATOM 1029 N N . PRO A 1 125 ? 1.000 -0.523 -13.145 1.00 91.75 125 PRO A N 1
ATOM 1030 C CA . PRO A 1 125 ? 0.547 0.760 -12.620 1.00 91.75 125 PRO A CA 1
ATOM 1031 C C . PRO A 1 125 ? -0.978 0.889 -12.532 1.00 91.75 125 PRO A C 1
ATOM 1033 O O . PRO A 1 125 ? -1.497 1.770 -11.854 1.00 91.75 125 PRO A O 1
ATOM 1036 N N . LYS A 1 126 ? -1.750 0.094 -13.275 1.00 92.38 126 LYS A N 1
ATOM 1037 C CA . LYS A 1 126 ? -3.208 0.091 -13.133 1.00 92.38 126 LYS A CA 1
ATOM 1038 C C . LYS A 1 126 ? -3.622 -0.709 -11.903 1.00 92.38 126 LYS A C 1
ATOM 1040 O O . LYS A 1 126 ? -4.359 -0.180 -11.085 1.00 92.38 126 LYS A O 1
ATOM 1045 N N . ILE A 1 127 ? -3.095 -1.921 -11.750 1.00 92.38 127 ILE A N 1
ATOM 1046 C CA . ILE A 1 127 ? -3.406 -2.794 -10.613 1.00 92.38 127 ILE A CA 1
ATOM 1047 C C . ILE A 1 127 ? -3.038 -2.105 -9.297 1.00 92.38 127 ILE A C 1
ATOM 1049 O O . ILE A 1 127 ? -3.882 -2.004 -8.421 1.00 92.38 127 ILE A O 1
ATOM 1053 N N . ILE A 1 128 ? -1.831 -1.542 -9.180 1.00 93.94 128 ILE A N 1
ATOM 1054 C CA . ILE A 1 128 ? -1.396 -0.861 -7.947 1.00 93.94 128 ILE A CA 1
ATOM 1055 C C . ILE A 1 128 ? -2.344 0.294 -7.585 1.00 93.94 128 ILE A C 1
ATOM 1057 O O . ILE A 1 128 ? -2.685 0.486 -6.420 1.00 93.94 128 ILE A O 1
ATOM 1061 N N . GLU A 1 129 ? -2.787 1.066 -8.580 1.00 95.38 129 GLU A N 1
ATOM 1062 C CA . GLU A 1 129 ? -3.712 2.183 -8.373 1.00 95.38 129 GLU A CA 1
ATOM 1063 C C . GLU A 1 129 ? -5.115 1.707 -7.970 1.00 95.38 129 GLU A C 1
ATOM 1065 O O . GLU A 1 129 ? -5.717 2.284 -7.064 1.00 95.38 129 GLU A O 1
ATOM 1070 N N . ASP A 1 130 ? -5.624 0.649 -8.604 1.00 95.00 130 ASP A N 1
ATOM 1071 C CA . ASP A 1 130 ? -6.921 0.048 -8.283 1.00 95.00 130 ASP A CA 1
ATOM 1072 C C . ASP A 1 130 ? -6.919 -0.529 -6.850 1.00 95.00 130 ASP A C 1
ATOM 1074 O O . ASP A 1 130 ? -7.831 -0.249 -6.071 1.00 95.00 130 ASP A O 1
ATOM 1078 N N . GLU A 1 131 ? -5.856 -1.241 -6.465 1.00 95.38 131 GLU A N 1
ATOM 1079 C CA . GLU A 1 131 ? -5.669 -1.820 -5.125 1.00 95.38 131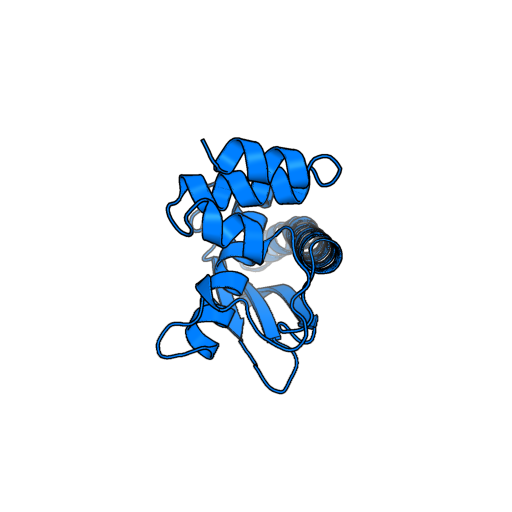 GLU A CA 1
ATOM 1080 C C . GLU A 1 131 ? -5.562 -0.729 -4.040 1.00 95.38 131 GLU A C 1
ATOM 1082 O O . GLU A 1 131 ? -6.199 -0.826 -2.991 1.00 95.38 131 GLU A O 1
ATOM 1087 N N . LEU A 1 132 ? -4.827 0.365 -4.295 1.00 97.12 132 LEU A N 1
ATOM 1088 C CA . LEU A 1 132 ? -4.770 1.513 -3.377 1.00 97.12 132 LEU A CA 1
ATOM 1089 C C . LEU A 1 132 ? -6.137 2.189 -3.202 1.00 97.12 132 LEU A C 1
ATOM 1091 O O . LEU A 1 132 ? -6.499 2.567 -2.085 1.00 97.12 132 LEU A O 1
ATOM 1095 N N . ASN A 1 133 ? -6.892 2.365 -4.290 1.00 97.19 133 ASN A N 1
ATOM 1096 C CA . ASN A 1 133 ? -8.231 2.952 -4.232 1.00 97.19 133 ASN A CA 1
ATOM 1097 C C . ASN A 1 133 ? -9.195 2.078 -3.429 1.00 97.19 133 ASN A C 1
ATOM 1099 O O . ASN A 1 133 ? -9.927 2.597 -2.584 1.00 97.19 133 ASN A O 1
ATOM 1103 N N . GLU A 1 134 ? -9.178 0.766 -3.661 1.00 97.06 134 GLU A N 1
ATOM 1104 C CA . GLU A 1 134 ? -10.004 -0.182 -2.916 1.00 97.06 134 GLU A CA 1
ATOM 1105 C C . GLU A 1 134 ? -9.629 -0.195 -1.429 1.00 97.06 134 GLU A C 1
ATOM 1107 O O . GLU A 1 134 ? -10.513 -0.127 -0.573 1.00 97.06 134 GLU A O 1
ATOM 1112 N N . LEU A 1 135 ? -8.332 -0.166 -1.101 1.00 96.88 135 LEU A N 1
ATOM 1113 C CA . LEU A 1 135 ? -7.882 -0.082 0.286 1.00 96.88 135 LEU A CA 1
ATOM 1114 C C . LEU A 1 135 ? -8.397 1.184 0.977 1.00 96.88 135 LEU A C 1
ATOM 1116 O O . LEU A 1 135 ? -8.992 1.110 2.050 1.00 96.88 135 LEU A O 1
ATOM 1120 N N . MET A 1 136 ? -8.212 2.354 0.356 1.00 96.69 136 MET A N 1
ATOM 1121 C CA . MET A 1 136 ? -8.701 3.620 0.910 1.00 96.69 136 MET A CA 1
ATOM 1122 C C . MET A 1 136 ? -10.223 3.622 1.073 1.00 96.69 136 MET A C 1
ATOM 1124 O O . MET A 1 136 ? -10.724 4.132 2.072 1.00 96.69 136 MET A O 1
ATOM 1128 N N . LYS A 1 137 ? -10.961 3.029 0.130 1.00 96.56 137 LYS A N 1
ATOM 1129 C CA . LYS A 1 137 ? -12.418 2.909 0.210 1.00 96.56 137 LYS A CA 1
ATOM 1130 C C . LYS A 1 137 ? -12.853 2.077 1.419 1.00 96.56 137 LYS A C 1
ATOM 1132 O O . LYS A 1 137 ? -13.686 2.551 2.190 1.00 96.56 137 LYS A O 1
ATOM 1137 N N . GLN A 1 138 ? -12.265 0.896 1.628 1.00 96.25 138 GLN A N 1
ATOM 1138 C CA . GLN A 1 138 ? -12.557 0.064 2.805 1.00 96.25 138 GLN A CA 1
ATOM 1139 C C . GLN A 1 138 ? -12.258 0.818 4.108 1.00 96.25 138 GLN A C 1
ATOM 1141 O O . GLN A 1 138 ? -13.086 0.847 5.021 1.00 96.25 138 GLN A O 1
ATOM 1146 N N . LEU A 1 139 ? -11.115 1.509 4.173 1.00 94.62 139 LEU A N 1
ATOM 1147 C CA . LEU A 1 139 ? -10.737 2.302 5.342 1.00 94.62 139 LEU A CA 1
ATOM 1148 C C . LEU A 1 139 ? -11.724 3.458 5.601 1.00 94.62 139 LEU A C 1
ATOM 1150 O O . LEU A 1 139 ? -12.142 3.658 6.742 1.00 94.62 139 LEU A O 1
ATOM 1154 N N . GLU A 1 140 ? -12.159 4.187 4.570 1.00 93.88 140 GLU A N 1
ATOM 1155 C CA . GLU A 1 140 ? -13.175 5.243 4.702 1.00 93.88 140 GLU A CA 1
ATOM 1156 C C . GLU A 1 140 ? -14.525 4.695 5.191 1.00 93.88 140 GLU A C 1
ATOM 1158 O O . GLU A 1 140 ? -15.145 5.267 6.092 1.00 93.88 140 GLU A O 1
ATOM 1163 N N . GLU A 1 141 ? -14.971 3.556 4.660 1.00 92.19 141 GLU A N 1
ATOM 1164 C CA . GLU A 1 141 ? -16.193 2.881 5.113 1.00 92.19 141 GLU A CA 1
ATOM 1165 C C . GLU A 1 141 ? -16.077 2.437 6.582 1.00 92.19 141 GLU A C 1
ATOM 1167 O O . GLU A 1 141 ? -17.015 2.596 7.375 1.00 92.19 141 GLU A O 1
ATOM 1172 N N . SER A 1 142 ? -14.892 1.972 6.982 1.00 90.25 142 SER A N 1
ATOM 1173 C CA . SER A 1 142 ? -14.618 1.509 8.341 1.00 90.25 142 SER A CA 1
ATOM 1174 C C . SER A 1 142 ? -14.637 2.624 9.396 1.00 90.25 142 SER A C 1
ATOM 1176 O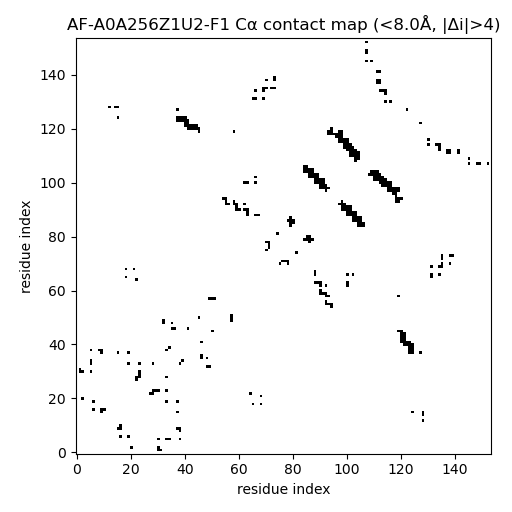 O . SER A 1 142 ? -14.902 2.342 10.567 1.00 90.25 142 SER A O 1
ATOM 1178 N N . LYS A 1 143 ? -14.471 3.907 9.022 1.00 86.00 143 LYS A N 1
ATOM 1179 C CA . LYS A 1 143 ? -14.610 5.040 9.964 1.00 86.00 143 LYS A CA 1
ATOM 1180 C C . LYS A 1 143 ? -15.966 5.043 10.665 1.00 86.00 143 LYS A C 1
ATOM 1182 O O . LYS A 1 143 ? -16.047 5.320 11.861 1.00 86.00 143 LYS A O 1
ATOM 1187 N N . ARG A 1 144 ? -17.036 4.709 9.933 1.00 81.44 144 ARG A N 1
ATOM 1188 C CA . ARG A 1 144 ? -18.390 4.615 10.503 1.00 81.44 144 ARG A CA 1
ATOM 1189 C C . ARG A 1 144 ? -18.492 3.453 11.486 1.00 81.44 144 ARG A C 1
ATOM 1191 O O . ARG A 1 144 ? -19.069 3.617 12.557 1.00 81.44 144 ARG A O 1
ATOM 1198 N N . LEU A 1 145 ? -17.899 2.307 11.146 1.00 81.31 145 LEU A N 1
ATOM 1199 C CA . LEU A 1 145 ? -17.868 1.128 12.015 1.00 81.31 145 LEU A CA 1
ATOM 1200 C C . LEU A 1 145 ? -17.112 1.405 13.318 1.00 81.31 145 LEU A C 1
ATOM 1202 O O . LEU A 1 145 ? -17.612 1.058 14.386 1.00 81.31 145 LEU A O 1
ATOM 1206 N N . LEU A 1 146 ? -15.960 2.076 13.243 1.00 80.88 146 LEU A N 1
ATOM 1207 C CA . LEU A 1 146 ? -15.187 2.477 14.419 1.00 80.88 146 LEU A CA 1
ATOM 1208 C C . LEU A 1 146 ? -15.972 3.419 15.331 1.00 80.88 146 LEU A C 1
ATOM 1210 O O . LEU A 1 146 ? -16.027 3.197 16.540 1.00 80.88 146 LEU A O 1
ATOM 1214 N N . ALA A 1 147 ? -16.632 4.431 14.759 1.00 78.12 147 ALA A N 1
ATOM 1215 C CA . ALA A 1 147 ? -17.449 5.363 15.530 1.00 78.12 147 ALA A 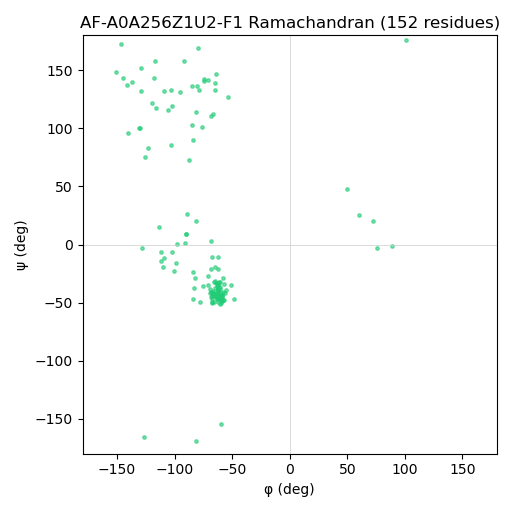CA 1
ATOM 1216 C C . ALA A 1 147 ? -18.584 4.648 16.286 1.00 78.12 147 ALA A C 1
ATOM 1218 O O . ALA A 1 147 ? -18.812 4.935 17.460 1.00 78.12 147 ALA A O 1
ATOM 1219 N N . VAL A 1 148 ? -19.257 3.685 15.644 1.00 79.50 148 VAL A N 1
ATOM 1220 C CA . VAL A 1 148 ? -20.318 2.888 16.282 1.00 79.50 148 VAL A CA 1
ATOM 1221 C C . VAL A 1 148 ? -19.751 1.973 17.364 1.00 79.50 148 VAL A C 1
ATOM 1223 O O . VAL A 1 148 ? -20.252 1.982 18.486 1.00 79.50 148 VAL A O 1
ATOM 1226 N N . ARG A 1 149 ? -18.689 1.212 17.067 1.00 76.62 149 ARG A N 1
ATOM 1227 C CA . ARG A 1 149 ? -18.098 0.274 18.034 1.00 76.62 149 ARG A CA 1
ATOM 1228 C C . ARG A 1 149 ? -17.567 0.979 19.275 1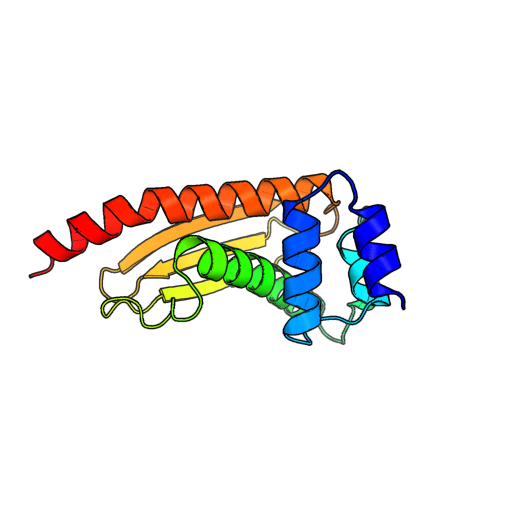.00 76.62 149 ARG A C 1
ATOM 1230 O O . ARG A 1 149 ? -17.670 0.421 20.362 1.00 76.62 149 ARG A O 1
ATOM 1237 N N . LYS A 1 150 ? -17.068 2.210 19.146 1.00 71.44 150 LYS A N 1
ATOM 1238 C CA . LYS A 1 150 ? -16.642 3.028 20.288 1.00 71.44 150 LYS A CA 1
ATOM 1239 C C . LYS A 1 150 ? -17.789 3.344 21.249 1.00 71.44 150 LYS A C 1
ATOM 1241 O O . LYS A 1 150 ? -17.582 3.315 22.453 1.00 71.44 150 LYS A O 1
ATOM 1246 N N . LEU A 1 151 ? -18.991 3.607 20.733 1.00 70.88 151 LEU A N 1
ATOM 1247 C CA . LEU A 1 151 ? -20.169 3.887 21.563 1.00 70.88 151 LEU A CA 1
ATOM 1248 C C . LEU A 1 151 ? -20.679 2.645 22.304 1.00 70.88 151 LEU A C 1
ATOM 1250 O O . LEU A 1 151 ? -21.296 2.778 23.354 1.00 70.88 151 LEU A O 1
ATOM 1254 N N . THR A 1 152 ? -20.441 1.450 21.758 1.00 70.44 152 THR A N 1
ATOM 1255 C CA . THR A 1 152 ? -20.965 0.186 22.299 1.00 70.44 152 THR A CA 1
ATOM 1256 C C . THR A 1 152 ? -19.941 -0.638 23.079 1.00 70.44 152 THR A C 1
ATOM 1258 O O . THR A 1 152 ? -20.304 -1.685 23.603 1.00 70.44 152 THR A O 1
ATOM 1261 N N . SER A 1 153 ? -18.667 -0.231 23.097 1.00 62.06 153 SER A N 1
ATOM 1262 C CA . SER A 1 153 ? -17.587 -0.940 23.811 1.00 62.06 153 SER A CA 1
ATOM 1263 C C . SER A 1 153 ? -17.277 -0.343 25.194 1.00 62.06 153 SER A C 1
ATOM 1265 O O . SER A 1 153 ? -16.393 -0.849 25.881 1.00 62.06 153 SER A O 1
ATOM 1267 N N . THR A 1 154 ? -18.000 0.713 25.586 1.00 52.38 154 THR A N 1
ATOM 1268 C CA . THR A 1 154 ? -18.118 1.230 26.966 1.00 52.38 154 THR A CA 1
ATOM 1269 C C . THR A 1 154 ? -19.246 0.539 27.708 1.00 52.38 154 THR A C 1
ATOM 1271 O O . THR A 1 154 ? -19.038 0.216 28.897 1.00 52.38 154 THR A O 1
#

pLDDT: mean 87.25, std 10.43, range [51.31, 97.44]

Secondary structure (DSSP, 8-state):
--HHHHHHHTTT-HHHHHHHHHHHHTTSS-HHHHHHHHHS---SS--GGG--S-HHHHHHHHHHHHHHHHHHHHH-TTGGGGGG--EEEEEE--SSS-EEEEEEETTTTEEEEEEEE--GGG--HHHHHHHHHHHHHHHHHHHHHHHHHHHH--

Nearest PDB structures (foldseek):
  1u4h-assembly2_B  TM=3.409E-01  e=1.841E+00  Caldanaerobacter subterraneus subsp. tengcongensis
  6zbk-assembly1_B  TM=3.479E-01  e=4.608E+00  Homo sapiens
  1nw1-assembly1_B  TM=3.745E-01  e=6.883E+00  Caenorhabditis elegans
  5f82-assembly2_B  TM=3.426E-01  e=6.499E+00  Pseudomonas aeruginosa
  4dki-assembly2_B  TM=2.827E-01  e=4.351E+00  Staphylococcus aureus subsp. aureus COL

Mean predicted aligned error: 5.36 Å

Solvent-accessible surface area (backbone atoms only — not comparable to full-atom values): 8510 Å² total; per-residue (Å²): 125,50,53,66,53,41,45,56,75,34,64,93,36,67,67,55,35,52,48,53,52,49,38,43,73,70,68,76,44,56,50,71,45,48,36,54,64,54,72,33,71,27,82,81,39,69,59,72,85,58,61,60,100,48,59,56,59,44,50,24,51,53,49,39,50,52,49,51,52,31,45,33,72,71,68,30,89,59,40,64,58,55,90,83,37,45,53,45,80,46,50,45,53,39,92,91,46,61,18,36,40,36,33,35,32,61,81,81,70,38,78,37,33,78,44,77,44,57,56,59,33,61,38,24,51,62,53,55,46,53,53,46,52,52,49,35,49,38,41,58,59,30,51,58,54,52,59,52,49,60,71,72,73,114

Foldseek 3Di:
DLLVVLLVLCVVPVVLNVLSCVCVVVVVDDSVLSCPQQNDWLPLHDPPVQDDVDPQVSQQVVLQSLLQSLQCVQVNDVSCPPPNWRWDWGWAGDQVFWIWIWIATVVLRDTQDIQGHGNSSGDYNVSSSVSSVRSNVSNNVCVVVVVVSVVVVD

Radius of gyration: 16.08 Å; Cα contacts (8 Å, |Δi|>4): 213; chains: 1; bounding box: 39×34×44 Å